Protein AF-A0A1Z1VV79-F1 (afdb_monomer_lite)

Organism: Escherichia coli (NCBI:txid562)

Structure (mmCIF, N/CA/C/O backbone):
data_AF-A0A1Z1VV79-F1
#
_entry.id   AF-A0A1Z1VV79-F1
#
loop_
_atom_site.group_PDB
_atom_site.id
_atom_site.type_symbol
_atom_site.label_atom_id
_atom_site.label_alt_id
_atom_site.label_comp_id
_atom_site.label_asym_id
_atom_site.label_entity_id
_atom_site.label_seq_id
_atom_site.pdbx_PDB_ins_code
_atom_site.Cartn_x
_atom_site.Cartn_y
_atom_site.Cartn_z
_atom_site.occ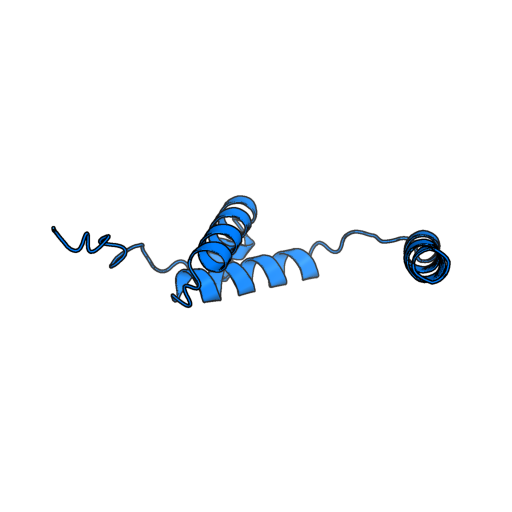upancy
_atom_site.B_iso_or_equiv
_atom_site.auth_seq_id
_atom_site.auth_comp_id
_atom_site.auth_asym_id
_atom_site.auth_atom_id
_atom_site.pdbx_PDB_model_num
ATOM 1 N N . MET A 1 1 ? -14.126 0.022 35.043 1.00 42.72 1 MET A N 1
ATOM 2 C CA . MET A 1 1 ? -13.496 -0.752 33.950 1.00 42.72 1 MET A CA 1
ATOM 3 C C . MET A 1 1 ? -12.957 0.263 32.959 1.00 42.72 1 MET A C 1
ATOM 5 O O . MET A 1 1 ? -13.739 1.049 32.444 1.00 42.72 1 MET A O 1
ATOM 9 N N . GLY A 1 2 ? -11.632 0.383 32.873 1.00 46.09 2 GLY A N 1
ATOM 10 C CA . GLY A 1 2 ? -10.961 1.506 32.216 1.00 46.09 2 GLY A CA 1
ATOM 11 C C . GLY A 1 2 ? -11.093 1.467 30.697 1.00 46.09 2 GLY A C 1
ATOM 12 O O . GLY A 1 2 ? -10.888 0.420 30.088 1.00 46.09 2 GLY A O 1
ATOM 13 N N . LEU A 1 3 ? -11.400 2.620 30.094 1.00 58.19 3 LEU A N 1
ATOM 14 C CA . LEU A 1 3 ? -11.112 2.861 28.686 1.00 58.19 3 LEU A CA 1
ATOM 15 C C . LEU A 1 3 ? -9.591 2.847 28.523 1.00 58.19 3 LEU A C 1
ATOM 17 O O . LEU A 1 3 ? -8.914 3.816 28.866 1.00 58.19 3 LEU A O 1
ATOM 21 N N . THR A 1 4 ? -9.048 1.754 27.997 1.00 52.44 4 THR A N 1
ATOM 22 C CA . THR A 1 4 ? -7.704 1.753 27.426 1.00 52.44 4 THR A CA 1
ATOM 23 C C . THR A 1 4 ? -7.747 2.611 26.165 1.00 52.44 4 THR A C 1
ATOM 25 O O . THR A 1 4 ? -7.993 2.125 25.064 1.00 52.44 4 THR A O 1
ATOM 28 N N . PHE A 1 5 ? -7.537 3.917 26.333 1.00 48.22 5 PHE A N 1
ATOM 29 C CA . PHE A 1 5 ? -7.031 4.762 25.263 1.00 48.22 5 PHE A CA 1
ATOM 30 C C . PHE A 1 5 ? -5.660 4.200 24.886 1.00 48.22 5 PHE A C 1
ATOM 32 O O . PHE A 1 5 ? -4.663 4.450 25.563 1.00 48.22 5 PHE A O 1
ATOM 39 N N . PHE A 1 6 ? -5.615 3.381 23.836 1.00 48.75 6 PHE A N 1
ATOM 40 C CA . PHE A 1 6 ? -4.361 3.095 23.162 1.00 48.75 6 PHE A CA 1
ATOM 41 C C . PHE A 1 6 ? -3.834 4.436 22.660 1.00 48.75 6 PHE A C 1
ATOM 43 O O . PHE A 1 6 ? -4.460 5.090 21.827 1.00 48.75 6 PHE A O 1
ATOM 50 N N . LEU A 1 7 ? -2.709 4.863 23.219 1.00 47.81 7 LEU A N 1
ATOM 51 C CA . LEU A 1 7 ? -1.918 5.992 22.755 1.00 47.81 7 LEU A CA 1
ATOM 52 C C . LEU A 1 7 ? -1.381 5.677 21.346 1.00 47.81 7 LEU A C 1
ATOM 54 O O . LEU A 1 7 ? -0.199 5.410 21.178 1.00 47.81 7 LEU A O 1
ATOM 58 N N . THR A 1 8 ? -2.232 5.669 20.318 1.00 55.19 8 THR A N 1
ATOM 59 C CA . THR A 1 8 ? -1.774 5.657 18.917 1.00 55.19 8 THR A CA 1
ATOM 60 C C . THR A 1 8 ? -1.508 7.074 18.400 1.00 55.19 8 THR A C 1
ATOM 62 O O . THR A 1 8 ? -1.303 7.269 17.207 1.00 55.19 8 THR A O 1
ATOM 65 N N . GLY A 1 9 ? -1.535 8.084 19.276 1.00 48.62 9 GLY A N 1
ATOM 66 C CA . GLY A 1 9 ? -1.140 9.450 18.951 1.00 48.62 9 GLY A CA 1
ATOM 67 C C . GLY A 1 9 ? 0.379 9.600 19.019 1.00 48.62 9 GLY A C 1
ATOM 68 O O . GLY A 1 9 ? 0.958 9.368 20.073 1.00 48.62 9 GLY A O 1
ATOM 69 N N . CYS A 1 10 ? 0.979 10.019 17.905 1.00 59.62 10 CYS A N 1
ATOM 70 C CA . CYS A 1 10 ? 2.413 10.196 17.638 1.00 59.62 10 CYS A CA 1
ATOM 71 C C . CYS A 1 10 ? 3.186 8.952 17.175 1.00 59.62 10 CYS A C 1
ATOM 73 O O . CYS A 1 10 ? 4.401 8.891 17.351 1.00 59.62 10 CYS A O 1
ATOM 75 N N . GLU A 1 11 ? 2.543 8.003 16.486 1.00 74.12 11 GLU A N 1
ATOM 76 C CA . GLU A 1 11 ? 3.312 7.311 15.443 1.00 74.12 11 GLU A CA 1
ATOM 77 C C . GLU A 1 11 ? 3.702 8.369 14.406 1.00 74.12 11 GLU A C 1
ATOM 79 O O . GLU A 1 11 ? 2.835 9.094 13.913 1.00 74.12 11 GLU A O 1
ATOM 84 N N . GLU A 1 12 ? 4.999 8.497 14.125 1.00 87.62 12 GLU A N 1
ATOM 85 C CA . GLU A 1 12 ? 5.498 9.433 13.121 1.00 87.62 12 GLU A CA 1
ATOM 86 C C . GLU A 1 12 ? 4.747 9.218 11.803 1.00 87.62 12 GLU A C 1
ATOM 88 O O . GLU A 1 12 ? 4.584 8.084 11.334 1.00 87.62 12 GLU A O 1
ATOM 93 N N . VAL A 1 13 ? 4.245 10.310 11.225 1.00 94.06 13 VAL A N 1
ATOM 94 C CA . VAL A 1 13 ? 3.562 10.251 9.937 1.00 94.06 13 VAL A CA 1
ATOM 95 C C . VAL A 1 13 ? 4.614 10.018 8.869 1.00 94.06 13 VAL A C 1
ATOM 97 O O . VAL A 1 13 ? 5.411 10.896 8.542 1.00 94.06 13 VAL A O 1
ATOM 100 N N . LYS A 1 14 ? 4.603 8.817 8.305 1.00 96.44 14 LYS A N 1
ATOM 101 C CA . LYS A 1 14 ? 5.497 8.449 7.216 1.00 96.44 14 LYS A CA 1
ATOM 102 C C . LYS A 1 14 ? 4.871 8.871 5.895 1.00 96.44 14 LYS A C 1
ATOM 104 O O . LYS A 1 14 ? 3.665 8.704 5.680 1.00 96.44 14 LYS A O 1
ATOM 109 N N . SER A 1 15 ? 5.697 9.408 5.005 1.00 97.81 15 SER A N 1
ATOM 110 C CA . SER A 1 15 ? 5.267 9.837 3.677 1.00 97.81 15 SER A CA 1
ATOM 111 C C . SER A 1 15 ? 4.869 8.649 2.799 1.00 97.81 15 SER A C 1
ATOM 113 O O . SER A 1 15 ? 5.266 7.505 3.030 1.00 97.81 15 SER A O 1
ATOM 115 N N . VAL A 1 16 ? 4.108 8.932 1.743 1.00 98.06 16 VAL A N 1
ATOM 116 C CA . VAL A 1 16 ? 3.742 7.945 0.717 1.00 98.06 16 VAL A CA 1
ATOM 117 C C . VAL A 1 16 ? 4.982 7.270 0.113 1.00 98.06 16 VAL A C 1
ATOM 119 O O . VAL A 1 16 ? 4.990 6.050 -0.042 1.00 98.06 16 VAL A O 1
ATOM 122 N N . ASP A 1 17 ? 6.040 8.035 -0.171 1.00 97.94 17 ASP A N 1
ATOM 123 C CA . ASP A 1 17 ? 7.271 7.520 -0.789 1.00 97.94 17 ASP A CA 1
ATOM 124 C C . ASP A 1 17 ? 8.035 6.563 0.135 1.00 97.94 17 ASP A C 1
ATOM 126 O O . ASP A 1 17 ? 8.597 5.560 -0.321 1.00 97.94 17 ASP A O 1
ATOM 130 N N . TRP A 1 18 ? 8.003 6.821 1.448 1.00 97.94 18 TRP A N 1
ATOM 131 C CA . TRP A 1 18 ? 8.538 5.891 2.438 1.00 97.94 18 TRP A CA 1
ATOM 132 C C . TRP A 1 18 ? 7.778 4.564 2.371 1.00 97.94 18 TRP A C 1
ATOM 134 O O . TRP A 1 18 ? 8.381 3.512 2.181 1.00 97.94 18 TRP A O 1
ATOM 144 N N . TRP A 1 19 ? 6.443 4.596 2.418 1.00 98.12 19 TRP A N 1
ATOM 145 C CA . TRP A 1 19 ? 5.625 3.379 2.332 1.00 98.12 19 TRP A CA 1
ATOM 146 C C . TRP A 1 19 ? 5.800 2.623 1.013 1.00 98.12 19 TRP A C 1
ATOM 148 O O . TRP A 1 19 ? 5.805 1.394 1.003 1.00 98.12 19 TRP A O 1
ATOM 158 N N . GLN A 1 20 ? 5.967 3.339 -0.097 1.00 97.88 20 GLN A N 1
ATOM 159 C CA . GLN A 1 20 ? 6.237 2.743 -1.402 1.00 97.88 20 GLN A CA 1
ATOM 160 C C . GLN A 1 20 ? 7.579 1.993 -1.429 1.00 97.88 20 GLN A C 1
ATOM 162 O O . GLN A 1 20 ? 7.675 0.942 -2.061 1.00 97.88 20 GLN A O 1
ATOM 167 N N . SER A 1 21 ? 8.592 2.509 -0.727 1.00 97.69 21 SER A N 1
ATOM 168 C CA . SER A 1 21 ? 9.920 1.888 -0.607 1.00 97.69 21 SER A CA 1
ATOM 169 C C . SER A 1 21 ? 9.966 0.780 0.457 1.00 97.69 21 SER A C 1
ATOM 171 O O . SER A 1 21 ? 10.859 -0.063 0.437 1.00 97.69 21 SER A O 1
ATOM 173 N N . HIS A 1 22 ? 8.977 0.744 1.355 1.00 97.69 22 HIS A N 1
ATOM 174 C CA . HIS A 1 22 ? 8.839 -0.206 2.461 1.00 97.69 22 HIS A CA 1
ATOM 175 C C . HIS A 1 22 ? 7.551 -1.039 2.323 1.00 97.69 22 HIS A C 1
ATOM 177 O O . HIS A 1 22 ? 6.666 -1.022 3.182 1.00 97.69 22 HIS A O 1
ATOM 183 N N . VAL A 1 23 ? 7.431 -1.781 1.216 1.00 97.00 23 VAL A N 1
ATOM 184 C CA . VAL A 1 23 ? 6.187 -2.473 0.823 1.00 97.00 23 VAL A CA 1
ATOM 185 C C . VAL A 1 23 ? 5.684 -3.500 1.848 1.00 97.00 23 VAL A C 1
ATOM 187 O O . VAL A 1 23 ? 4.470 -3.641 2.029 1.00 97.00 23 VAL A O 1
ATOM 190 N N . ASP A 1 24 ? 6.580 -4.195 2.550 1.00 97.62 24 ASP A N 1
ATOM 191 C CA . ASP A 1 24 ? 6.201 -5.172 3.578 1.00 97.62 24 ASP A CA 1
ATOM 192 C C . ASP A 1 24 ? 5.541 -4.486 4.777 1.00 97.62 24 ASP A C 1
ATOM 194 O O . ASP A 1 24 ? 4.511 -4.947 5.281 1.00 97.62 24 ASP A O 1
ATOM 198 N N . ASP A 1 25 ? 6.085 -3.340 5.191 1.00 97.44 25 ASP A N 1
ATOM 199 C CA . ASP A 1 25 ? 5.518 -2.528 6.265 1.00 97.44 25 ASP A CA 1
ATOM 200 C C . ASP A 1 25 ? 4.203 -1.891 5.819 1.00 97.44 25 ASP A C 1
ATOM 202 O O . ASP A 1 25 ? 3.221 -1.925 6.562 1.00 97.44 25 ASP A O 1
ATOM 206 N N . ALA A 1 26 ? 4.133 -1.395 4.579 1.00 97.25 26 ALA A N 1
ATOM 207 C CA . ALA A 1 26 ? 2.893 -0.877 4.006 1.00 97.25 26 ALA A CA 1
ATOM 208 C C . ALA A 1 26 ? 1.798 -1.955 3.970 1.00 97.25 26 ALA A C 1
ATOM 210 O O . ALA A 1 26 ? 0.644 -1.690 4.306 1.00 97.25 26 ALA A O 1
ATOM 211 N N . THR A 1 27 ? 2.152 -3.195 3.625 1.00 97.75 27 THR A N 1
ATOM 212 C CA . THR A 1 27 ? 1.218 -4.329 3.589 1.00 97.75 27 THR A CA 1
ATOM 213 C C . THR A 1 27 ? 0.680 -4.663 4.978 1.00 97.75 27 THR A C 1
ATOM 215 O O . THR A 1 27 ? -0.535 -4.817 5.141 1.00 97.75 27 THR A O 1
ATOM 218 N N . LYS A 1 28 ? 1.556 -4.731 5.990 1.00 97.44 28 LYS A N 1
ATOM 219 C CA . LYS A 1 28 ? 1.152 -4.944 7.389 1.00 97.44 28 LYS A CA 1
ATOM 220 C C . LYS A 1 28 ? 0.246 -3.816 7.872 1.00 97.44 28 LYS A C 1
ATOM 222 O O . LYS A 1 28 ? -0.847 -4.092 8.367 1.00 97.44 28 LYS A O 1
ATOM 227 N N . LYS A 1 29 ? 0.642 -2.561 7.639 1.00 96.25 29 LYS A N 1
ATOM 228 C CA . LYS A 1 29 ? -0.121 -1.390 8.078 1.00 96.25 29 LYS A CA 1
ATOM 229 C C . LYS A 1 29 ? -1.502 -1.342 7.438 1.00 96.25 29 LYS A C 1
ATOM 231 O O . LYS A 1 29 ? -2.492 -1.184 8.139 1.00 96.25 29 LYS A O 1
ATOM 236 N N . VAL A 1 30 ? -1.608 -1.571 6.128 1.00 97.25 30 VAL A N 1
ATOM 237 C CA . VAL A 1 30 ? -2.908 -1.630 5.435 1.00 97.25 30 VAL A CA 1
ATOM 238 C C . VAL A 1 30 ? -3.800 -2.741 6.004 1.00 97.25 30 VAL A C 1
ATOM 240 O O . VAL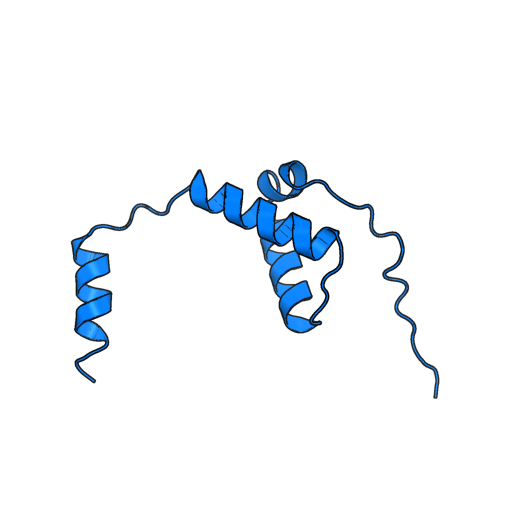 A 1 30 ? -5.008 -2.540 6.150 1.00 97.25 30 VAL A O 1
ATOM 243 N N . ALA A 1 31 ? -3.235 -3.899 6.362 1.00 97.38 31 ALA A N 1
ATOM 244 C CA . ALA A 1 31 ? -3.991 -4.977 6.998 1.00 97.38 31 ALA A CA 1
ATOM 245 C C . ALA A 1 31 ? -4.483 -4.597 8.406 1.00 97.38 31 ALA A C 1
ATOM 247 O O . ALA A 1 31 ? -5.625 -4.903 8.751 1.00 97.38 31 ALA A O 1
ATOM 248 N N . GLU A 1 32 ? -3.663 -3.908 9.200 1.00 95.75 32 GLU A N 1
ATOM 249 C CA . GLU A 1 32 ? -4.059 -3.356 10.503 1.00 95.75 32 GLU A CA 1
ATOM 250 C C . GLU A 1 32 ? -5.171 -2.314 10.363 1.00 95.75 32 GLU A C 1
ATOM 252 O O . GLU A 1 32 ? -6.194 -2.426 11.036 1.00 95.75 32 GLU A O 1
ATOM 257 N N . CYS A 1 33 ? -5.022 -1.358 9.441 1.00 95.81 33 CYS A N 1
ATOM 258 C CA . CYS A 1 33 ? -6.019 -0.324 9.159 1.00 95.81 33 CYS A CA 1
ATOM 259 C C . CYS A 1 33 ? -7.364 -0.928 8.737 1.00 95.81 33 CYS A C 1
ATOM 261 O O . CYS A 1 33 ? -8.418 -0.468 9.168 1.00 95.81 33 CYS A O 1
ATOM 263 N N . LYS A 1 34 ? -7.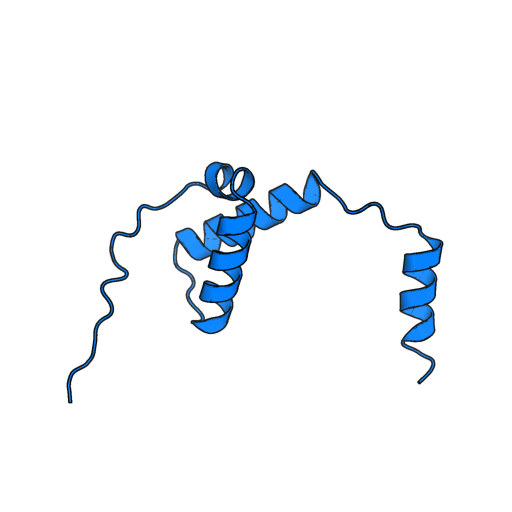345 -2.008 7.944 1.00 95.62 34 LYS A N 1
ATOM 264 C CA . LYS A 1 34 ? -8.567 -2.727 7.557 1.00 95.62 34 LYS A CA 1
ATOM 265 C C . LYS A 1 34 ? -9.248 -3.407 8.747 1.00 95.62 34 LYS A C 1
ATOM 267 O O . LYS A 1 34 ? -10.472 -3.440 8.793 1.00 95.62 34 LYS A O 1
ATOM 272 N N . LYS A 1 35 ? -8.475 -3.969 9.681 1.00 96.19 35 LYS A N 1
ATOM 273 C CA . LYS A 1 35 ? -9.014 -4.632 10.881 1.00 96.19 35 LYS A CA 1
ATOM 274 C C . LYS A 1 35 ? -9.595 -3.630 11.876 1.00 96.19 35 LYS A C 1
ATOM 276 O O . LYS A 1 35 ? -10.622 -3.916 12.475 1.00 96.19 35 LYS A O 1
ATOM 281 N N . SER A 1 36 ? -8.937 -2.486 12.056 1.00 93.25 36 SER A N 1
ATOM 282 C CA . SER A 1 36 ? -9.362 -1.454 13.008 1.00 93.25 36 SER A CA 1
ATOM 283 C C . SER A 1 36 ? -10.415 -0.497 12.449 1.00 93.25 36 SER A C 1
ATOM 285 O O . SER A 1 36 ? -11.095 0.166 13.224 1.00 93.25 36 SER A O 1
ATOM 287 N N . GLY A 1 37 ? -10.537 -0.394 11.122 1.00 92.62 37 GLY A N 1
ATOM 288 C CA . GLY A 1 37 ? -11.335 0.646 10.472 1.00 92.62 37 GLY A CA 1
ATOM 289 C C . GLY A 1 37 ? -10.698 2.039 10.546 1.00 92.62 37 GLY A C 1
ATOM 290 O O . GLY A 1 37 ? -11.378 3.026 10.284 1.00 92.62 37 GLY A O 1
ATOM 291 N N . SER A 1 38 ? -9.413 2.138 10.911 1.00 91.81 38 SER A N 1
ATOM 292 C CA . SER A 1 38 ? -8.710 3.418 11.043 1.00 91.81 38 SER A CA 1
ATOM 293 C C . SER A 1 38 ? -8.466 4.083 9.687 1.00 91.81 38 SER A C 1
ATOM 295 O O . SER A 1 38 ? -7.990 3.452 8.740 1.00 91.81 38 SER A O 1
ATOM 297 N N . ASP A 1 39 ? -8.709 5.391 9.627 1.00 92.12 39 ASP A N 1
ATOM 298 C CA . ASP A 1 39 ? -8.413 6.262 8.489 1.00 92.12 39 ASP A CA 1
ATOM 299 C C . ASP A 1 39 ? -7.294 7.280 8.799 1.00 92.12 39 ASP A C 1
ATOM 301 O O . ASP A 1 39 ? -7.210 8.339 8.167 1.00 92.12 39 ASP A O 1
ATOM 305 N N . SER A 1 40 ? -6.422 6.954 9.763 1.00 93.88 40 SER A N 1
ATOM 306 C CA . SER A 1 40 ? -5.266 7.785 10.128 1.00 93.88 40 SER A CA 1
ATOM 307 C C . SER A 1 40 ? -4.390 8.136 8.920 1.00 93.88 40 SER A C 1
ATOM 309 O O . SER A 1 40 ? -4.423 7.470 7.881 1.00 93.88 40 SER A O 1
ATOM 311 N N . GLU A 1 41 ? -3.556 9.166 9.053 1.00 95.88 41 GLU A N 1
ATOM 312 C CA . GLU A 1 41 ? -2.688 9.611 7.960 1.00 95.88 41 GLU A CA 1
ATOM 313 C C . GLU A 1 41 ? -1.731 8.503 7.495 1.00 95.88 41 GLU A C 1
ATOM 315 O O . GLU A 1 41 ? -1.614 8.250 6.299 1.00 95.88 41 GLU A O 1
ATOM 320 N N . ASN A 1 42 ? -1.175 7.718 8.425 1.00 95.44 42 ASN A N 1
ATOM 321 C CA . ASN A 1 42 ? -0.392 6.528 8.083 1.00 95.44 42 ASN A CA 1
ATOM 322 C C . ASN A 1 42 ? -1.221 5.453 7.358 1.00 95.44 42 ASN A C 1
ATOM 324 O O . ASN A 1 42 ? -0.696 4.794 6.467 1.00 95.44 42 ASN A O 1
ATOM 328 N N . CYS A 1 43 ? -2.512 5.286 7.665 1.00 96.69 43 CYS A N 1
ATOM 329 C CA . CYS A 1 43 ? -3.384 4.371 6.916 1.00 96.69 43 CYS A CA 1
ATOM 330 C C . CYS A 1 43 ? -3.629 4.845 5.478 1.00 96.69 43 CYS A C 1
ATOM 332 O O . CYS A 1 43 ? -3.617 4.032 4.548 1.00 96.69 43 CYS A O 1
ATOM 334 N N . LYS A 1 44 ? -3.823 6.155 5.284 1.00 97.69 44 LYS A N 1
ATOM 335 C CA . 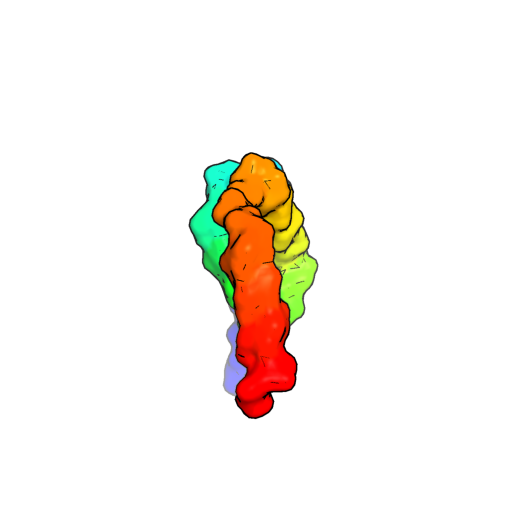LYS A 1 44 ? -3.983 6.775 3.960 1.00 97.69 44 LYS A CA 1
ATOM 336 C C . LYS A 1 44 ? -2.689 6.646 3.151 1.00 97.69 44 LYS A C 1
ATOM 338 O O . LYS A 1 44 ? -2.711 6.076 2.058 1.00 97.69 44 LYS A O 1
ATOM 343 N N . ASN A 1 45 ? -1.563 7.041 3.741 1.00 97.81 45 ASN A N 1
ATOM 344 C CA . ASN A 1 45 ? -0.256 7.027 3.089 1.00 97.81 45 ASN A CA 1
ATOM 345 C C . ASN A 1 45 ? 0.232 5.603 2.790 1.00 97.81 45 ASN A C 1
ATOM 347 O O . ASN A 1 45 ? 0.729 5.356 1.694 1.00 97.81 45 ASN A O 1
ATOM 351 N N . ALA A 1 46 ? 0.041 4.642 3.704 1.00 97.88 46 ALA A N 1
ATOM 352 C CA . ALA A 1 46 ? 0.411 3.244 3.470 1.00 97.88 46 ALA A CA 1
ATOM 353 C C . ALA A 1 46 ? -0.407 2.619 2.335 1.00 97.88 46 ALA A C 1
ATOM 355 O O . ALA A 1 46 ? 0.137 1.895 1.499 1.00 97.88 46 ALA A O 1
ATOM 356 N N . LYS A 1 47 ? -1.712 2.919 2.271 1.00 97.75 47 LYS A N 1
ATOM 357 C CA . LYS A 1 47 ? -2.580 2.447 1.186 1.00 97.75 47 LYS A CA 1
ATOM 358 C C . LYS A 1 47 ? -2.139 3.014 -0.161 1.00 97.75 47 LYS A C 1
ATOM 360 O O . LYS A 1 47 ? -2.073 2.261 -1.133 1.00 97.75 47 LYS A O 1
ATOM 365 N N . GLU A 1 48 ? -1.832 4.306 -0.216 1.00 98.12 48 GLU A N 1
ATOM 366 C CA . GLU A 1 48 ? -1.357 4.955 -1.437 1.00 98.12 48 GLU A CA 1
ATOM 367 C C . GLU A 1 48 ? 0.032 4.453 -1.854 1.00 98.12 48 GLU A C 1
ATOM 369 O O . GLU A 1 48 ? 0.213 4.061 -3.007 1.00 98.12 48 GLU A O 1
ATOM 374 N N . GLY A 1 49 ? 0.988 4.373 -0.926 1.00 97.94 49 GLY A N 1
ATOM 375 C CA . GLY A 1 49 ? 2.342 3.883 -1.200 1.00 97.94 49 GLY A CA 1
ATOM 376 C C . GLY A 1 49 ? 2.339 2.442 -1.708 1.00 97.94 49 GLY A C 1
ATOM 377 O O . GLY A 1 49 ? 2.971 2.132 -2.720 1.00 97.94 49 GLY A O 1
ATOM 378 N N . LEU A 1 50 ? 1.530 1.571 -1.091 1.00 97.56 50 LEU A N 1
ATOM 379 C CA . LEU A 1 50 ? 1.338 0.194 -1.553 1.00 97.56 50 LEU A CA 1
ATOM 380 C C . LEU A 1 50 ? 0.689 0.131 -2.943 1.00 97.56 50 LEU A C 1
ATOM 382 O O . LEU A 1 50 ? 1.025 -0.742 -3.746 1.00 97.56 50 LEU A O 1
ATOM 386 N N . PHE A 1 51 ? -0.255 1.027 -3.240 1.00 97.00 51 PHE A N 1
ATOM 387 C CA . PHE A 1 51 ? -0.869 1.111 -4.563 1.00 97.00 51 PHE A CA 1
ATOM 388 C C . PHE A 1 51 ? 0.152 1.532 -5.628 1.00 97.00 51 PHE A C 1
ATOM 390 O O . PHE A 1 51 ? 0.282 0.839 -6.638 1.00 97.00 51 PHE A O 1
ATOM 397 N N . ARG A 1 52 ? 0.929 2.594 -5.379 1.00 97.31 52 ARG A N 1
ATOM 398 C CA . ARG A 1 52 ? 1.992 3.065 -6.285 1.00 97.31 52 ARG A CA 1
ATOM 399 C C . ARG A 1 52 ? 3.041 1.984 -6.540 1.00 97.31 52 ARG A C 1
ATOM 401 O O . ARG A 1 52 ? 3.389 1.736 -7.692 1.00 97.31 52 ARG A O 1
ATOM 408 N N . TYR A 1 53 ? 3.464 1.268 -5.494 1.00 96.25 53 TYR A N 1
ATOM 409 C CA . TYR A 1 53 ? 4.377 0.132 -5.635 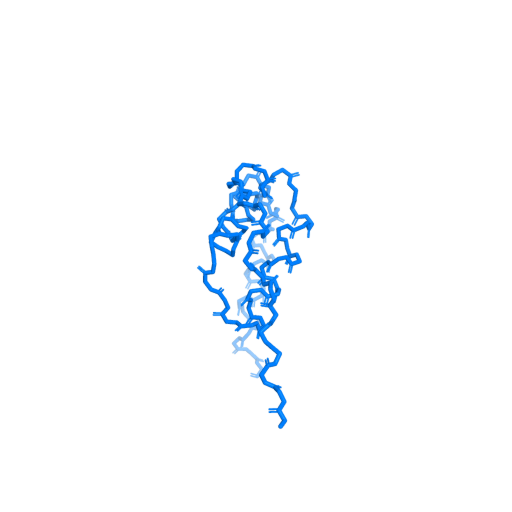1.00 96.25 53 TYR A CA 1
ATOM 410 C C . TYR A 1 53 ? 3.834 -0.918 -6.616 1.00 96.25 53 TYR A C 1
ATOM 412 O O . TYR A 1 53 ? 4.549 -1.336 -7.524 1.00 96.25 53 TYR A O 1
ATOM 420 N N . LYS A 1 54 ? 2.560 -1.311 -6.477 1.00 94.44 54 LYS A N 1
ATOM 421 C CA . LYS A 1 54 ? 1.921 -2.316 -7.346 1.00 94.44 54 LYS A CA 1
ATOM 422 C C . LYS A 1 54 ? 1.760 -1.857 -8.795 1.00 94.44 54 LYS A C 1
ATOM 424 O O . LYS A 1 54 ? 1.766 -2.703 -9.681 1.00 94.44 54 LYS A O 1
ATOM 429 N N . GLN A 1 55 ? 1.591 -0.557 -9.036 1.00 93.81 55 GLN A N 1
ATOM 430 C CA . GLN A 1 55 ? 1.529 -0.004 -10.394 1.00 93.81 55 GLN A CA 1
ATOM 431 C C . GLN A 1 55 ? 2.892 -0.050 -11.096 1.00 93.81 55 GLN A C 1
ATOM 433 O O . GLN A 1 55 ? 2.944 -0.336 -12.286 1.00 93.81 55 GLN A O 1
ATOM 438 N N . LEU A 1 56 ? 3.986 0.188 -10.364 1.00 92.50 56 LEU A N 1
ATOM 439 C CA . LEU A 1 56 ? 5.350 0.097 -10.906 1.00 92.50 56 LEU A CA 1
ATOM 440 C C . LEU A 1 56 ? 5.859 -1.342 -11.026 1.00 92.50 56 LEU A C 1
ATOM 442 O O . LEU A 1 56 ? 6.692 -1.631 -11.880 1.00 92.50 56 LEU A O 1
ATOM 446 N N . HIS A 1 57 ? 5.345 -2.242 -10.188 1.00 89.88 57 HIS A N 1
ATOM 447 C CA . HIS A 1 57 ? 5.688 -3.662 -10.184 1.00 89.88 57 HIS A CA 1
ATOM 448 C C . HIS A 1 57 ? 4.447 -4.497 -10.514 1.00 89.88 57 HIS A C 1
ATOM 450 O O . HIS A 1 57 ? 3.989 -5.288 -9.675 1.00 89.88 57 HIS A O 1
ATOM 456 N N . PRO A 1 58 ? 3.849 -4.310 -11.708 1.00 84.06 58 PRO A N 1
ATOM 457 C CA . PRO A 1 58 ? 2.703 -5.102 -12.095 1.00 84.06 58 PRO A CA 1
ATOM 458 C C . PRO A 1 58 ? 3.142 -6.561 -12.136 1.00 84.06 58 PRO A C 1
ATOM 460 O O . PRO A 1 58 ? 4.164 -6.915 -12.728 1.00 84.06 58 PRO A O 1
ATOM 463 N N . LYS A 1 59 ? 2.359 -7.437 -11.507 1.00 79.06 59 LYS A N 1
ATOM 464 C CA . LYS A 1 59 ? 2.523 -8.865 -11.764 1.00 79.06 59 LYS A CA 1
ATOM 465 C C . LYS A 1 59 ? 2.232 -9.066 -13.243 1.00 79.06 59 LYS A C 1
ATOM 467 O O . LYS A 1 59 ? 1.150 -8.698 -13.694 1.00 79.06 59 LYS A O 1
ATOM 472 N N . HIS A 1 60 ? 3.187 -9.614 -13.986 1.00 77.25 60 HIS A N 1
ATOM 473 C CA . HIS A 1 60 ? 2.920 -10.035 -15.351 1.00 77.25 60 HIS A CA 1
ATOM 474 C C . HIS A 1 60 ? 1.827 -11.105 -15.290 1.00 77.25 60 HIS A C 1
ATOM 476 O O . HIS A 1 60 ? 2.040 -12.183 -14.736 1.00 77.25 60 HIS A O 1
ATOM 482 N N . VAL A 1 61 ? 0.639 -10.776 -15.789 1.00 75.12 61 VAL A N 1
ATOM 483 C CA . VAL A 1 61 ? -0.468 -11.721 -15.910 1.00 75.12 61 VAL A CA 1
ATOM 484 C C . VAL A 1 61 ? -0.574 -12.073 -17.382 1.00 75.12 61 VAL A C 1
ATOM 486 O O . VAL A 1 61 ? -0.799 -11.193 -18.211 1.00 75.12 61 VAL A O 1
ATOM 489 N N . ASP A 1 62 ? -0.390 -13.350 -17.709 1.00 82.88 62 ASP A N 1
ATOM 490 C CA . ASP A 1 62 ? -0.663 -13.830 -19.058 1.00 82.88 62 ASP A CA 1
ATOM 491 C C . ASP A 1 62 ? -2.170 -13.713 -19.334 1.00 82.88 62 ASP A C 1
ATOM 493 O O . ASP A 1 62 ? -3.007 -14.076 -18.500 1.00 82.88 62 ASP A O 1
ATOM 497 N N . TYR A 1 63 ? -2.537 -13.188 -20.504 1.00 80.75 63 TYR A N 1
ATOM 498 C CA . TYR A 1 63 ? -3.940 -12.971 -20.858 1.00 80.75 63 TYR A CA 1
ATOM 499 C C . TYR A 1 63 ? -4.753 -14.274 -20.845 1.00 80.75 63 TYR A C 1
ATOM 501 O O . TYR A 1 63 ? -5.948 -14.239 -20.553 1.00 80.75 63 TYR A O 1
ATOM 509 N N . LYS A 1 64 ? -4.130 -15.431 -21.109 1.00 83.69 64 LYS A N 1
ATOM 510 C CA . LYS A 1 64 ? -4.795 -16.738 -21.036 1.00 83.69 64 LYS A CA 1
ATOM 511 C C . LYS A 1 64 ? -5.127 -17.100 -19.596 1.00 83.69 64 LYS A C 1
ATOM 513 O O . LYS A 1 64 ? -6.202 -17.643 -19.350 1.00 83.69 64 LYS A O 1
ATOM 518 N N . ASP A 1 65 ? -4.246 -16.784 -18.653 1.00 84.62 65 ASP A N 1
ATOM 519 C CA . ASP A 1 65 ? -4.485 -17.026 -17.229 1.00 84.62 65 ASP A CA 1
ATOM 520 C C . ASP A 1 65 ? -5.566 -16.087 -16.689 1.00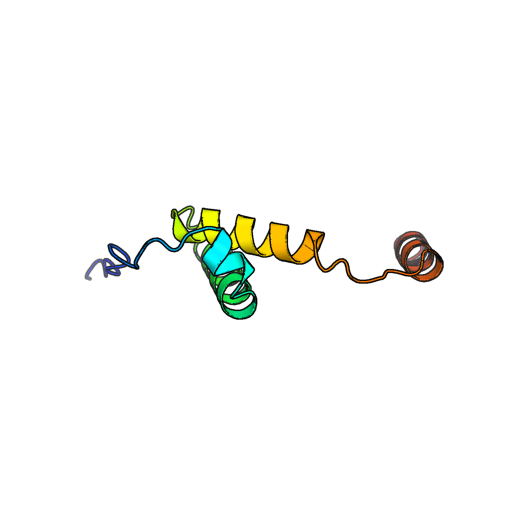 84.62 65 ASP A C 1
ATOM 522 O O . ASP A 1 65 ? -6.446 -16.513 -15.939 1.00 84.62 65 ASP A O 1
ATOM 526 N N . ALA A 1 66 ? -5.568 -14.823 -17.121 1.00 80.31 66 ALA A N 1
ATOM 527 C CA . ALA A 1 66 ? -6.649 -13.891 -16.808 1.00 80.31 66 ALA A CA 1
ATOM 528 C C . ALA A 1 66 ? -7.998 -14.390 -17.358 1.00 80.31 66 ALA A C 1
ATOM 530 O O . ALA A 1 66 ? -8.981 -14.452 -16.622 1.00 80.31 66 ALA A O 1
ATOM 531 N N . PHE A 1 67 ? -8.031 -14.812 -18.624 1.00 83.06 67 PHE A N 1
ATOM 532 C CA . PHE A 1 67 ? -9.244 -15.277 -19.299 1.00 83.06 67 PHE A CA 1
ATOM 533 C C . PHE A 1 67 ? -9.809 -16.565 -18.684 1.00 83.06 67 PHE A C 1
ATOM 535 O O . PHE A 1 67 ? -11.009 -16.650 -18.426 1.00 83.06 67 PHE A O 1
ATOM 542 N N . LYS A 1 68 ? -8.954 -17.543 -18.354 1.00 84.25 68 LYS A N 1
ATOM 543 C CA . LYS A 1 68 ? -9.367 -18.768 -17.646 1.00 84.25 68 LYS A CA 1
ATOM 544 C C . LYS A 1 68 ? -9.983 -18.478 -16.277 1.00 84.25 68 LYS A C 1
ATOM 546 O O . LYS A 1 68 ? -10.960 -19.121 -15.913 1.00 84.25 68 LYS A O 1
ATOM 551 N N . ASN A 1 69 ? -9.444 -17.515 -15.527 1.00 77.88 69 ASN A N 1
ATOM 552 C CA . ASN A 1 69 ? -9.981 -17.139 -14.215 1.00 77.88 69 ASN A CA 1
ATOM 553 C C . ASN A 1 69 ? -11.355 -16.454 -14.290 1.00 77.88 69 ASN A C 1
ATOM 555 O O . ASN A 1 69 ? -12.104 -16.515 -13.314 1.00 77.88 69 ASN A O 1
ATOM 559 N N . VAL A 1 70 ? -11.668 -15.791 -15.409 1.00 80.06 70 VAL A N 1
ATOM 560 C CA . VAL A 1 70 ? -12.994 -15.208 -15.668 1.00 80.06 70 VAL A CA 1
ATOM 561 C C . VAL A 1 70 ? -13.973 -16.314 -16.052 1.00 80.06 70 VAL A C 1
ATOM 563 O O . VAL A 1 70 ? -14.965 -16.503 -15.362 1.00 80.06 70 VAL A O 1
ATOM 566 N N . LEU A 1 71 ? -13.643 -17.125 -17.061 1.00 76.88 71 LEU A N 1
ATOM 567 C CA . LEU A 1 71 ? -14.528 -18.204 -17.517 1.00 76.88 71 LEU A CA 1
ATOM 568 C C . LEU A 1 71 ? -14.759 -19.296 -16.463 1.00 76.88 71 LEU A C 1
ATOM 570 O O . LEU A 1 71 ? -15.837 -19.875 -16.398 1.00 76.88 71 LEU A O 1
ATOM 574 N N . GLY A 1 72 ? -13.761 -19.579 -15.624 1.00 62.50 72 GLY A N 1
ATOM 575 C CA . GLY A 1 72 ? -13.879 -20.560 -14.546 1.00 62.50 72 GLY A CA 1
ATOM 576 C C . GLY A 1 72 ? -14.770 -20.113 -13.382 1.00 62.50 72 GLY A C 1
ATOM 577 O O . GLY A 1 72 ? -15.104 -20.944 -12.544 1.00 62.50 72 GLY A O 1
ATOM 578 N N . LYS A 1 73 ? -15.150 -18.828 -13.302 1.00 59.50 73 LYS A N 1
ATOM 579 C CA . LYS A 1 73 ? -16.081 -18.323 -12.279 1.00 59.50 73 LYS A CA 1
ATOM 580 C C . LYS A 1 73 ? -17.552 -18.438 -12.675 1.00 59.50 73 LYS A C 1
ATOM 582 O O . LYS A 1 73 ? -18.384 -18.481 -11.779 1.00 59.50 73 LYS A O 1
ATOM 587 N N . ASP A 1 74 ? -17.856 -18.542 -13.965 1.00 59.19 74 ASP A N 1
ATOM 588 C CA . ASP A 1 74 ? -19.235 -18.612 -14.471 1.00 59.19 74 ASP A CA 1
ATOM 589 C C . ASP A 1 74 ? -19.731 -20.061 -14.667 1.00 59.19 74 ASP A C 1
ATOM 591 O O . ASP A 1 74 ? -20.799 -20.287 -15.231 1.00 59.19 74 ASP A O 1
ATOM 595 N N . GLY A 1 75 ? -18.949 -21.055 -14.225 1.00 56.59 75 GLY A N 1
ATOM 596 C CA . GLY A 1 75 ? -19.183 -22.477 -14.497 1.00 56.59 75 GLY A CA 1
ATOM 597 C C . GLY A 1 75 ? -19.239 -23.404 -13.278 1.00 56.59 75 GLY A C 1
ATOM 598 O O . GLY A 1 75 ? -19.023 -24.601 -13.461 1.00 56.59 75 GLY A O 1
ATOM 599 N N . SER A 1 76 ? -19.494 -22.899 -12.062 1.00 47.75 76 SER A N 1
ATOM 600 C CA . SER A 1 76 ? -19.748 -23.734 -10.872 1.00 47.75 76 SER A CA 1
ATOM 601 C C . SER A 1 76 ? -20.973 -23.291 -10.093 1.00 47.75 76 SER A C 1
ATOM 603 O O . SER A 1 76 ? -21.231 -22.072 -10.031 1.00 47.75 76 SER A O 1
#

Secondary structure (DSSP, 8-state):
--------TT-----HHHHHH-HHHHHHHHHHHHHHT---HHHHHHHHHHHHHHHHS-----HHHHHHHHHTTS--

Foldseek 3Di:
DDDPPPCPDDPPQDALCRLLVVVVVLVVLCVVCVVVVDPDNNNVSSVNSNVVNCVVVPDDDDVVNVVCVVVVVVPD

pLDDT: mean 84.41, std 17.15, range [42.72, 98.12]

Sequence (76 aa):
MGLTFFLTGCEEVKSVDWWQSHVDDATKKVAECKKSGSDSENCKNAKEGLFRYKQLHPKHVDYKDAFKNVLGKDGS

Radius of gyration: 17.73 Å; chains: 1; bounding box: 30×34×55 Å

InterPro domains:
  IPR047937 EexN-like lipoprotein [NF033894] (4-52)